Protein AF-A0A948BC69-F1 (afdb_monomer_lite)

pLDDT: mean 84.78, std 6.41, range [64.25, 92.94]

Secondary structure (DSSP, 8-state):
--HHHHHHHHHHHHHHHHHHHHHHHSBTTB-HHHHHHHHGGGHHHHHHHHHHHHHHHHHHHHHHHHHHHHT-

Radius of gyration: 15.46 Å; chains: 1; bounding box: 31×19×44 Å

Foldseek 3Di:
DQLVVLLVQLVVLLVQLQVLQCCLVPPPNDPLVVQCVVCPPCSVVVSCCSNVVSPVSNVVSVVSNVVSVVVD

Sequence (72 aa):
MNPAFFKILGGGLCFFGALVSIVFWIPGIVNRRKLKEILGPKYPMIFFIYGANGPFLLLLGLLLVYLAWTMN

Structure (mmCIF, N/CA/C/O backbone):
data_AF-A0A948BC69-F1
#
_entry.id   AF-A0A948BC69-F1
#
loop_
_atom_site.group_PDB
_atom_site.id
_atom_site.type_symbol
_atom_site.label_atom_id
_atom_site.label_alt_id
_atom_site.label_comp_id
_atom_site.label_asym_id
_atom_site.label_entity_id
_atom_site.label_seq_id
_atom_site.pdbx_PDB_ins_code
_atom_site.Cartn_x
_atom_site.Cartn_y
_atom_site.Cartn_z
_atom_site.occupancy
_atom_site.B_iso_or_equiv
_atom_site.auth_seq_id
_atom_site.auth_comp_id
_atom_site.auth_asym_id
_atom_site.auth_atom_id
_atom_site.pdbx_PDB_model_num
ATOM 1 N N . MET A 1 1 ? 17.615 9.702 -15.855 1.00 64.25 1 MET A N 1
ATOM 2 C CA . MET A 1 1 ? 17.335 8.651 -14.844 1.00 64.25 1 MET A CA 1
ATOM 3 C C . MET A 1 1 ? 17.054 7.348 -15.577 1.00 64.25 1 MET A C 1
ATOM 5 O O . MET A 1 1 ? 16.472 7.404 -16.651 1.00 64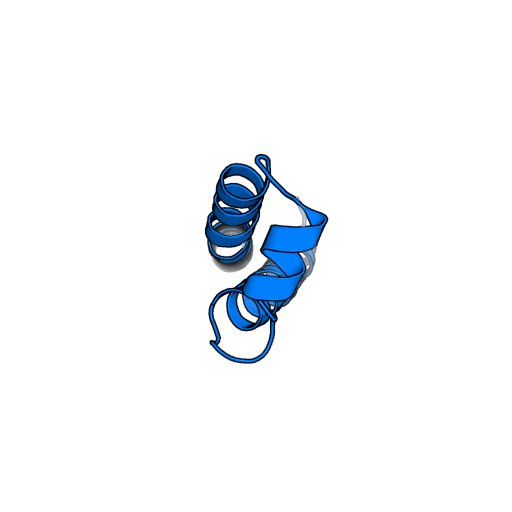.25 1 MET A O 1
ATOM 9 N N . ASN A 1 2 ? 17.512 6.206 -15.057 1.00 83.44 2 ASN A N 1
ATOM 10 C CA . ASN A 1 2 ? 17.410 4.916 -15.750 1.00 83.44 2 ASN A CA 1
ATOM 11 C C . ASN A 1 2 ? 15.948 4.403 -15.736 1.00 83.44 2 ASN A C 1
ATOM 13 O O . ASN A 1 2 ? 15.392 4.272 -14.645 1.00 83.44 2 ASN A O 1
ATOM 17 N N . PRO A 1 3 ? 15.321 4.076 -16.883 1.00 83.88 3 PRO A N 1
ATOM 18 C CA . PRO A 1 3 ? 13.958 3.531 -16.922 1.00 83.88 3 PRO A CA 1
ATOM 19 C C . PRO A 1 3 ? 13.806 2.237 -16.104 1.00 83.88 3 PRO A C 1
ATOM 21 O O . PRO A 1 3 ? 12.743 1.988 -15.539 1.00 83.88 3 PRO A O 1
ATOM 24 N N . ALA A 1 4 ? 14.872 1.445 -15.942 1.00 87.81 4 ALA A N 1
ATOM 25 C CA . ALA A 1 4 ? 14.863 0.265 -15.077 1.00 87.81 4 ALA A CA 1
ATOM 26 C C . ALA A 1 4 ? 14.621 0.608 -13.595 1.00 87.81 4 ALA A C 1
ATOM 28 O O . ALA A 1 4 ? 13.921 -0.128 -12.902 1.00 87.81 4 ALA A O 1
ATOM 29 N N . PHE A 1 5 ? 15.136 1.747 -13.115 1.00 89.56 5 PHE A N 1
ATOM 30 C CA . PHE A 1 5 ? 14.912 2.206 -11.741 1.00 89.56 5 PHE A CA 1
ATOM 31 C C . PHE A 1 5 ? 13.424 2.468 -11.478 1.00 89.56 5 PHE A C 1
ATOM 33 O O . PHE A 1 5 ? 12.882 2.002 -10.477 1.00 89.56 5 PHE A O 1
ATOM 40 N N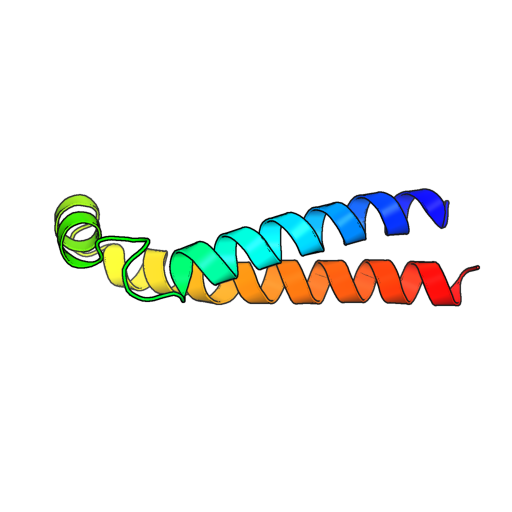 . PHE A 1 6 ? 12.741 3.143 -12.407 1.00 88.50 6 PHE A N 1
ATOM 41 C CA . PHE A 1 6 ? 11.309 3.424 -12.290 1.00 88.50 6 PHE A CA 1
ATOM 42 C C . PHE A 1 6 ? 10.447 2.157 -12.368 1.00 88.50 6 PHE A C 1
ATOM 44 O O . PHE A 1 6 ? 9.469 2.053 -11.631 1.00 88.50 6 PHE A O 1
ATOM 51 N N . LYS A 1 7 ? 10.833 1.165 -13.185 1.00 89.19 7 LYS A N 1
ATOM 52 C CA . LYS A 1 7 ? 10.146 -0.140 -13.248 1.00 89.19 7 LYS A CA 1
ATOM 53 C C . LYS A 1 7 ? 10.231 -0.890 -11.916 1.00 89.19 7 LYS A C 1
ATOM 55 O O . LYS A 1 7 ? 9.214 -1.376 -11.429 1.00 89.19 7 LYS A O 1
ATOM 60 N N . ILE A 1 8 ? 11.420 -0.956 -11.310 1.00 92.94 8 ILE A N 1
ATOM 61 C CA . ILE A 1 8 ? 11.635 -1.659 -10.034 1.00 92.94 8 ILE A CA 1
ATOM 62 C C . ILE A 1 8 ? 10.898 -0.945 -8.896 1.00 92.94 8 ILE A C 1
ATOM 64 O O . ILE A 1 8 ? 10.150 -1.577 -8.150 1.00 92.94 8 ILE A O 1
ATOM 68 N N . LEU A 1 9 ? 11.075 0.374 -8.781 1.00 92.50 9 LEU A N 1
ATOM 69 C CA . LEU A 1 9 ? 10.454 1.166 -7.723 1.00 92.50 9 LEU A CA 1
ATOM 70 C C . LEU A 1 9 ? 8.924 1.169 -7.850 1.00 92.50 9 LEU A C 1
ATOM 72 O O . LEU A 1 9 ? 8.223 0.887 -6.880 1.00 92.50 9 LEU A O 1
ATOM 76 N N . GLY A 1 10 ? 8.411 1.435 -9.054 1.00 90.62 10 GLY A N 1
ATOM 77 C CA . GLY A 1 10 ? 6.980 1.432 -9.343 1.00 90.62 10 GLY A CA 1
ATOM 78 C C . GLY A 1 10 ? 6.345 0.062 -9.112 1.00 90.62 10 GLY A C 1
ATOM 79 O O . GLY A 1 10 ? 5.310 -0.024 -8.456 1.00 90.62 10 GLY A O 1
ATOM 80 N N . GLY A 1 11 ? 7.004 -1.017 -9.548 1.00 91.69 11 GLY A N 1
ATOM 81 C CA . GLY A 1 11 ? 6.555 -2.388 -9.298 1.00 91.69 11 GLY A CA 1
ATOM 82 C C . GLY A 1 11 ? 6.480 -2.729 -7.807 1.00 91.69 11 GLY A C 1
ATOM 83 O O . GLY A 1 11 ? 5.473 -3.274 -7.352 1.00 91.69 11 GLY A O 1
ATOM 84 N N . GLY A 1 12 ? 7.495 -2.346 -7.024 1.00 91.25 12 GLY A N 1
ATOM 85 C CA . GLY A 1 12 ? 7.478 -2.512 -5.569 1.00 91.25 12 GLY A CA 1
ATOM 86 C C . GLY A 1 12 ? 6.319 -1.756 -4.913 1.00 91.25 12 GLY A C 1
ATOM 87 O O . GLY A 1 12 ? 5.573 -2.324 -4.117 1.00 91.25 12 GLY A O 1
ATOM 88 N N . LEU A 1 13 ? 6.113 -0.496 -5.297 1.00 90.88 13 LEU A N 1
ATOM 89 C CA . LEU A 1 13 ? 5.024 0.340 -4.783 1.00 90.88 13 LEU A CA 1
ATOM 90 C C . LEU A 1 13 ? 3.641 -0.204 -5.157 1.00 90.88 13 LEU A C 1
ATOM 92 O O . LEU A 1 13 ? 2.753 -0.222 -4.308 1.00 90.88 13 LEU A O 1
ATOM 96 N N . CYS A 1 14 ? 3.468 -0.727 -6.374 1.00 92.31 14 CYS A N 1
ATOM 97 C CA . CYS A 1 14 ? 2.251 -1.434 -6.768 1.00 92.31 14 CYS A CA 1
ATOM 98 C C . CYS A 1 14 ? 2.005 -2.667 -5.899 1.00 92.31 14 CYS A C 1
ATOM 100 O O . CYS A 1 14 ? 0.887 -2.858 -5.429 1.00 92.31 14 CYS A O 1
ATOM 102 N N . PHE A 1 15 ? 3.029 -3.490 -5.662 1.00 92.25 15 PHE A N 1
ATOM 103 C CA . PHE A 1 15 ? 2.890 -4.700 -4.856 1.00 92.25 15 PHE A CA 1
ATOM 104 C C . PHE A 1 15 ? 2.485 -4.376 -3.413 1.00 92.25 15 PHE A C 1
ATOM 106 O O . PHE A 1 15 ? 1.477 -4.885 -2.923 1.00 92.25 15 PHE A O 1
ATOM 113 N N . PHE A 1 16 ? 3.215 -3.477 -2.746 1.00 88.94 16 PHE A N 1
ATOM 114 C CA . PHE A 1 16 ? 2.894 -3.070 -1.377 1.00 88.94 16 PHE A CA 1
ATOM 115 C C . PHE A 1 16 ? 1.564 -2.316 -1.291 1.00 88.94 16 PHE A C 1
ATOM 117 O O . PHE A 1 16 ? 0.7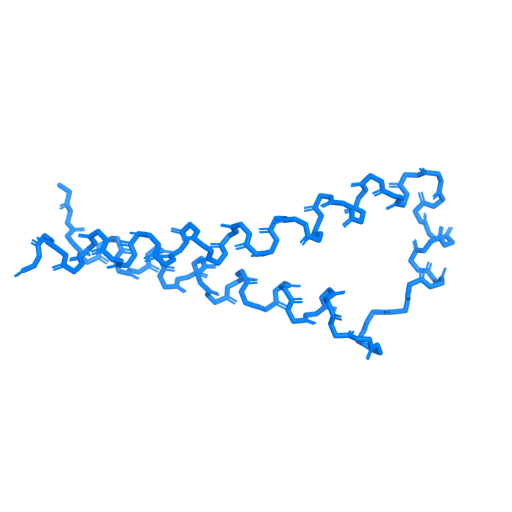75 -2.576 -0.385 1.00 88.94 16 PHE A O 1
ATOM 124 N N . GLY A 1 17 ? 1.277 -1.428 -2.245 1.00 88.19 17 GLY A N 1
ATOM 125 C CA . GLY A 1 17 ? 0.008 -0.707 -2.328 1.00 88.19 17 GLY A CA 1
ATOM 126 C C . GLY A 1 17 ? -1.185 -1.647 -2.497 1.00 88.19 17 GLY A C 1
ATOM 127 O O . GLY A 1 17 ? -2.183 -1.507 -1.787 1.00 88.19 17 GLY A O 1
ATOM 128 N N . ALA A 1 18 ? -1.068 -2.656 -3.365 1.00 87.94 18 ALA A N 1
ATOM 129 C CA . ALA A 1 18 ? -2.080 -3.696 -3.540 1.00 87.94 18 ALA A CA 1
ATOM 130 C C . ALA A 1 18 ? -2.261 -4.516 -2.261 1.00 87.94 18 ALA A C 1
ATOM 132 O O . ALA A 1 18 ? -3.386 -4.688 -1.802 1.00 87.94 18 ALA A O 1
ATOM 133 N N . LEU A 1 19 ? -1.165 -4.976 -1.656 1.00 89.12 19 LEU A N 1
ATOM 134 C CA . LEU A 1 19 ? -1.197 -5.813 -0.459 1.00 89.12 19 LEU A CA 1
ATOM 135 C C . LEU A 1 19 ? -1.845 -5.075 0.719 1.00 89.12 19 LEU A C 1
ATOM 137 O O . LEU A 1 19 ? -2.756 -5.608 1.349 1.00 89.12 19 LEU A O 1
ATOM 141 N N . VAL A 1 20 ? -1.452 -3.822 0.968 1.00 85.94 20 VAL A N 1
ATOM 142 C CA . VAL A 1 20 ? -2.069 -2.981 2.005 1.00 85.94 20 VAL A CA 1
ATOM 143 C C . VAL A 1 20 ? -3.537 -2.720 1.682 1.00 85.94 20 VAL A C 1
ATOM 145 O O . VAL A 1 20 ? -4.376 -2.845 2.570 1.00 85.94 20 VAL A O 1
ATOM 148 N N . SER A 1 21 ? -3.877 -2.422 0.425 1.00 85.88 21 SER A N 1
ATOM 149 C CA . SER A 1 21 ? -5.271 -2.193 0.025 1.00 85.88 21 SER A CA 1
ATOM 150 C C . SER A 1 21 ? -6.134 -3.428 0.273 1.00 85.88 21 SER A C 1
ATOM 152 O O . SER A 1 21 ? -7.176 -3.313 0.903 1.00 85.88 21 SER A O 1
ATOM 154 N N . ILE A 1 22 ? -5.676 -4.611 -0.140 1.00 85.31 22 ILE A N 1
ATOM 155 C CA . ILE A 1 22 ? -6.351 -5.901 0.062 1.00 85.31 22 ILE A CA 1
ATOM 156 C C . ILE A 1 22 ? -6.539 -6.175 1.555 1.00 85.31 22 ILE A C 1
ATOM 158 O O . ILE A 1 22 ? -7.662 -6.387 2.003 1.00 85.31 22 ILE A O 1
ATOM 162 N N . VAL A 1 23 ? -5.464 -6.122 2.345 1.00 83.38 23 VAL A N 1
ATOM 163 C CA . VAL A 1 23 ? -5.510 -6.408 3.788 1.00 83.38 23 VAL A CA 1
ATOM 164 C C . VAL A 1 23 ? -6.456 -5.456 4.520 1.00 83.38 23 VAL A C 1
ATOM 166 O O . VAL A 1 23 ? -7.156 -5.863 5.446 1.00 83.38 23 VAL A O 1
ATOM 169 N N . PHE A 1 24 ? -6.500 -4.189 4.107 1.00 79.12 24 PHE A N 1
ATOM 170 C CA . PHE A 1 24 ? -7.285 -3.166 4.787 1.00 79.12 24 PHE A CA 1
ATOM 171 C C . PHE A 1 24 ? -8.755 -3.125 4.341 1.00 79.12 24 PHE A C 1
ATOM 173 O O . PHE A 1 24 ? -9.657 -2.919 5.165 1.00 79.12 24 PHE A O 1
ATOM 180 N N . TRP A 1 25 ? -9.013 -3.329 3.047 1.00 77.06 25 TRP A N 1
ATOM 181 C CA . TRP A 1 25 ? -10.349 -3.237 2.459 1.00 77.06 25 TRP A CA 1
ATOM 182 C C . TRP A 1 25 ? -11.122 -4.550 2.487 1.00 77.06 25 TRP A C 1
ATOM 184 O O . TRP A 1 25 ? -12.344 -4.490 2.617 1.00 77.06 25 TRP A O 1
ATOM 194 N N . ILE A 1 26 ? -10.464 -5.713 2.418 1.00 81.81 26 ILE A N 1
ATOM 195 C CA . ILE A 1 26 ? -11.178 -6.990 2.469 1.00 81.81 26 ILE A CA 1
ATOM 196 C C . ILE A 1 26 ? -11.733 -7.208 3.885 1.00 81.81 26 ILE A C 1
ATOM 198 O O . ILE A 1 26 ? -10.966 -7.320 4.853 1.00 81.81 26 ILE A O 1
ATOM 202 N N . PRO A 1 27 ? -13.068 -7.288 4.038 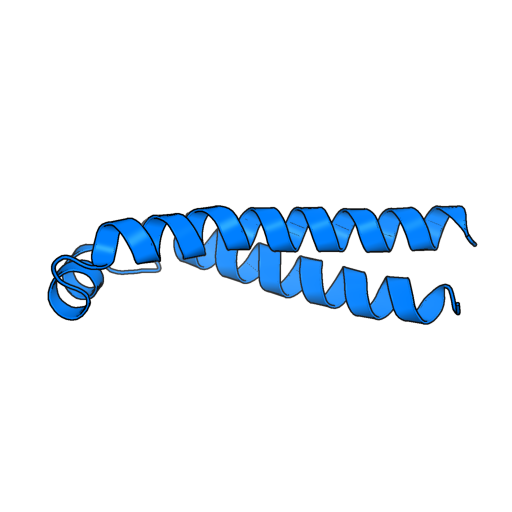1.00 68.56 27 PRO A N 1
ATOM 203 C CA . PRO A 1 27 ? -13.675 -7.587 5.323 1.00 68.56 27 PRO A CA 1
ATOM 204 C C . PRO A 1 27 ? -13.284 -9.008 5.751 1.00 68.56 27 PRO A C 1
ATOM 206 O O . PRO A 1 27 ? -13.446 -9.958 4.994 1.00 68.56 27 PRO A O 1
ATOM 209 N N . GLY A 1 28 ? -12.754 -9.152 6.968 1.00 71.56 28 GLY A N 1
ATOM 210 C CA . GLY A 1 28 ? -12.375 -10.449 7.546 1.00 71.56 28 GLY A CA 1
ATOM 211 C C . GLY A 1 28 ? -10.870 -10.681 7.707 1.00 71.56 28 GLY A C 1
ATOM 212 O O . GLY A 1 28 ? -10.495 -11.492 8.546 1.00 71.56 28 GLY A O 1
ATOM 213 N N . ILE A 1 29 ? -10.005 -9.934 7.005 1.00 79.06 29 ILE A N 1
ATOM 214 C CA . ILE A 1 29 ? -8.543 -10.040 7.195 1.00 79.06 29 ILE A CA 1
ATOM 215 C C . ILE A 1 29 ? -8.103 -9.303 8.465 1.00 79.06 29 ILE A C 1
ATOM 217 O O . ILE A 1 29 ? -7.339 -9.826 9.274 1.00 79.06 29 ILE A O 1
ATOM 221 N N . VAL A 1 30 ? -8.617 -8.089 8.676 1.00 75.56 30 VAL A N 1
ATOM 222 C CA . VAL A 1 30 ? -8.321 -7.282 9.865 1.00 75.56 30 VAL A CA 1
ATOM 223 C C . VAL A 1 30 ? -9.535 -7.240 10.786 1.00 75.56 30 VAL A C 1
ATOM 225 O O . VAL A 1 30 ? -10.614 -6.774 10.410 1.00 75.56 30 VAL A O 1
ATOM 228 N N . ASN A 1 31 ? -9.350 -7.668 12.038 1.00 82.25 31 ASN A N 1
ATOM 229 C CA . ASN A 1 31 ? -10.363 -7.515 13.077 1.00 82.25 31 ASN A CA 1
ATOM 230 C C . ASN A 1 31 ? -10.441 -6.046 13.522 1.00 82.25 31 ASN A C 1
ATOM 232 O O . ASN A 1 31 ? -9.756 -5.610 14.448 1.00 82.25 31 ASN A O 1
ATOM 236 N N . ARG A 1 32 ? -11.314 -5.286 12.855 1.00 78.12 32 ARG A N 1
ATOM 237 C CA . ARG A 1 32 ? -11.545 -3.854 13.102 1.00 78.12 32 ARG A CA 1
ATOM 238 C C . ARG A 1 32 ? -11.964 -3.553 14.540 1.00 78.12 32 ARG A C 1
ATOM 240 O O . ARG A 1 32 ? -11.613 -2.500 15.058 1.00 78.12 32 ARG A O 1
ATOM 247 N N . ARG A 1 33 ? -12.672 -4.476 15.200 1.00 82.12 33 ARG A N 1
ATOM 248 C CA . ARG A 1 33 ? -13.104 -4.320 16.597 1.00 82.12 33 ARG A CA 1
ATOM 249 C C . ARG A 1 33 ? -11.905 -4.345 17.542 1.00 82.12 33 ARG A C 1
ATOM 251 O O . ARG A 1 33 ? -11.712 -3.393 18.289 1.00 82.12 33 ARG A O 1
ATOM 258 N N . LYS A 1 34 ? -11.047 -5.361 17.413 1.00 83.94 34 LYS A N 1
ATOM 259 C CA . LYS A 1 34 ? -9.806 -5.477 18.196 1.00 83.94 34 LYS A CA 1
ATOM 260 C C . LYS A 1 34 ? -8.830 -4.336 17.883 1.00 83.94 34 LYS A C 1
ATOM 262 O O . LYS A 1 34 ? -8.193 -3.795 18.778 1.00 83.94 34 LYS A O 1
ATOM 267 N N . LEU A 1 35 ? -8.751 -3.916 16.619 1.00 80.88 35 LEU A N 1
ATOM 268 C CA . LEU A 1 35 ? -7.909 -2.793 16.203 1.00 80.88 35 LEU A CA 1
ATOM 269 C C . LEU A 1 35 ? -8.410 -1.454 16.779 1.00 80.88 35 LEU A C 1
ATOM 271 O O . LEU A 1 35 ? -7.604 -0.625 17.193 1.00 80.88 35 LEU A O 1
ATOM 275 N N . LYS A 1 36 ? -9.732 -1.256 16.868 1.00 82.81 36 LYS A N 1
ATOM 276 C CA . LYS A 1 36 ? -10.350 -0.093 17.525 1.00 82.81 36 LYS A CA 1
ATOM 277 C C . LYS A 1 36 ? -10.121 -0.091 19.034 1.00 82.81 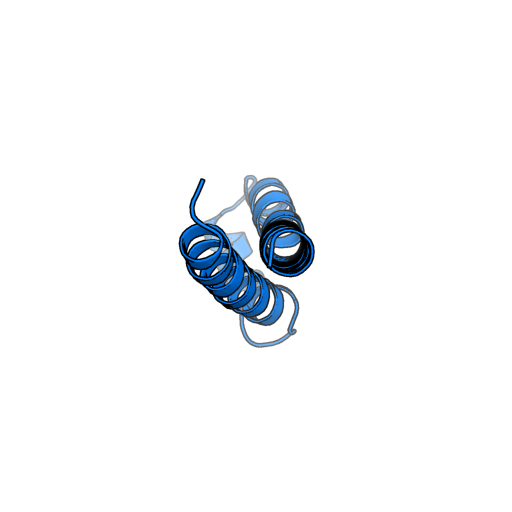36 LYS A C 1
ATOM 279 O O . LYS A 1 36 ? -9.874 0.972 19.588 1.00 82.81 36 LYS A O 1
ATOM 284 N N . GLU A 1 37 ? -10.157 -1.253 19.682 1.00 88.94 37 GLU A N 1
ATOM 285 C CA . GLU A 1 37 ? -9.830 -1.388 21.109 1.00 88.94 37 GLU A CA 1
ATOM 286 C C . GLU A 1 37 ? -8.362 -1.036 21.397 1.00 88.94 37 GLU A C 1
ATOM 288 O O . GLU A 1 37 ? -8.090 -0.323 22.356 1.00 88.94 37 GLU A O 1
ATOM 293 N N . ILE A 1 38 ? -7.425 -1.448 20.533 1.00 87.62 38 ILE A N 1
ATOM 294 C CA . ILE A 1 38 ? -5.991 -1.138 20.683 1.00 87.62 38 ILE A CA 1
ATOM 295 C C . ILE A 1 38 ? -5.692 0.340 20.391 1.00 87.62 38 ILE A C 1
ATOM 297 O O . ILE A 1 38 ? -4.925 0.979 21.107 1.00 87.62 38 ILE A O 1
ATOM 301 N N . LEU A 1 39 ? -6.265 0.893 19.317 1.00 84.00 39 LEU A N 1
ATOM 302 C CA . LEU A 1 39 ? -5.957 2.252 18.849 1.00 84.00 39 LEU A CA 1
ATOM 303 C C . LEU A 1 39 ? -6.804 3.340 19.528 1.00 84.00 39 LEU A C 1
ATOM 305 O O . LEU A 1 39 ? -6.473 4.528 19.440 1.00 84.00 39 LEU A O 1
ATOM 309 N N . GLY A 1 40 ? -7.902 2.958 20.183 1.00 88.19 40 GLY A N 1
ATOM 310 C CA . GLY A 1 40 ? -8.804 3.852 20.900 1.00 88.19 40 GLY A CA 1
ATOM 311 C C . GLY A 1 40 ? -9.265 5.045 20.042 1.00 88.19 40 GLY A C 1
ATOM 312 O O . GLY A 1 40 ? -9.693 4.856 18.899 1.00 88.19 40 GLY A O 1
ATOM 313 N N . PRO A 1 41 ? -9.172 6.293 20.538 1.00 89.31 41 PRO A N 1
ATOM 314 C CA . PRO A 1 41 ? -9.642 7.481 19.819 1.00 89.31 41 PRO A CA 1
ATOM 315 C C . PRO A 1 41 ? -8.815 7.823 18.569 1.00 89.31 41 PRO A C 1
ATOM 317 O O . PRO A 1 41 ? -9.285 8.574 17.718 1.00 89.31 41 PRO A O 1
ATOM 320 N N . LYS A 1 42 ? -7.606 7.261 18.412 1.00 85.88 42 LYS A N 1
ATOM 321 C CA . LYS A 1 42 ? -6.765 7.460 17.216 1.00 85.88 42 LYS A CA 1
ATOM 322 C C . LYS A 1 42 ? -7.164 6.548 16.054 1.00 85.88 42 LYS A C 1
ATOM 324 O O . LYS A 1 42 ? -6.715 6.763 14.928 1.00 85.88 42 LYS A O 1
ATOM 329 N N . TYR A 1 43 ? -8.018 5.555 16.311 1.00 82.31 43 TYR A N 1
ATOM 330 C CA . TYR A 1 43 ? -8.494 4.599 15.316 1.00 82.31 43 TYR A CA 1
ATOM 331 C C . TYR A 1 43 ? -9.007 5.241 14.015 1.00 82.31 43 TYR A C 1
ATOM 333 O O . TYR A 1 43 ? -8.512 4.845 12.966 1.00 82.31 43 TYR A O 1
ATOM 341 N N . PRO A 1 44 ? -9.931 6.227 14.012 1.00 82.75 44 PRO A N 1
ATOM 342 C CA . PRO A 1 44 ? -10.441 6.807 12.766 1.00 82.75 44 PRO A CA 1
ATOM 343 C C . PRO A 1 44 ? -9.357 7.502 11.933 1.00 82.75 44 PRO A C 1
ATOM 345 O O . PRO A 1 44 ? -9.353 7.363 10.713 1.00 82.75 44 PRO A O 1
ATOM 348 N N . MET A 1 45 ? -8.407 8.189 12.573 1.00 84.31 45 MET A N 1
ATOM 349 C CA . MET A 1 45 ? -7.309 8.858 11.871 1.00 84.31 45 MET A CA 1
ATOM 350 C C . MET A 1 45 ? -6.365 7.840 11.227 1.00 84.31 45 MET A C 1
ATOM 352 O O . MET A 1 45 ? -6.053 7.942 10.046 1.00 84.31 45 MET A O 1
ATOM 356 N N . ILE A 1 46 ? -5.954 6.818 11.982 1.00 79.50 46 ILE A N 1
ATOM 357 C CA . ILE A 1 46 ? -5.094 5.744 11.473 1.00 79.50 46 ILE A CA 1
ATOM 358 C C . ILE A 1 46 ? -5.827 4.969 10.376 1.00 79.50 46 ILE A C 1
ATOM 360 O O . ILE A 1 46 ? -5.257 4.688 9.329 1.00 79.50 46 ILE A O 1
ATOM 364 N N . PHE A 1 47 ? -7.113 4.690 10.565 1.00 80.19 47 PHE A N 1
ATOM 365 C CA . PHE A 1 47 ? -7.925 4.012 9.568 1.00 80.19 47 PHE A CA 1
ATOM 366 C C . PHE A 1 47 ? -8.019 4.801 8.260 1.00 80.19 47 PHE A C 1
ATOM 368 O O . PHE A 1 47 ? -7.887 4.219 7.188 1.00 80.19 47 PHE A O 1
ATOM 375 N N . PHE A 1 48 ? -8.183 6.120 8.340 1.00 79.31 48 PHE A N 1
ATOM 376 C CA . PHE A 1 48 ? -8.187 6.989 7.170 1.00 79.31 48 PHE A CA 1
ATOM 377 C C . PHE A 1 48 ? -6.822 7.017 6.474 1.00 79.31 48 PHE A C 1
ATOM 379 O O . PHE A 1 48 ? -6.751 6.840 5.264 1.00 79.31 48 PHE A O 1
ATOM 386 N N . ILE A 1 49 ? -5.735 7.158 7.239 1.00 77.19 49 ILE A N 1
ATOM 387 C CA . ILE A 1 49 ? -4.363 7.168 6.716 1.00 77.19 49 ILE A CA 1
ATOM 388 C C . ILE A 1 49 ? -4.061 5.851 5.994 1.00 77.19 49 ILE A C 1
ATOM 390 O O . ILE A 1 49 ? -3.693 5.869 4.829 1.00 77.19 49 ILE A O 1
ATOM 394 N N . TYR A 1 50 ? -4.256 4.698 6.634 1.00 71.25 50 TYR A N 1
ATOM 395 C CA . TYR A 1 50 ? -3.964 3.402 6.012 1.00 71.25 50 TYR A CA 1
ATOM 396 C C . TYR A 1 50 ? -4.941 3.057 4.879 1.00 71.25 50 TYR A C 1
ATOM 398 O O . TYR A 1 50 ? -4.523 2.519 3.853 1.00 71.25 50 TYR A O 1
ATOM 406 N N . GLY A 1 51 ? -6.219 3.412 5.031 1.00 72.25 51 GLY A N 1
ATOM 407 C CA . GLY A 1 51 ? -7.250 3.190 4.021 1.00 72.25 51 GLY A CA 1
ATOM 408 C C . GLY A 1 51 ? -7.058 4.028 2.757 1.00 72.25 51 GLY A C 1
ATOM 409 O O . GLY A 1 51 ? -7.333 3.524 1.670 1.00 72.25 51 GLY A O 1
ATOM 410 N N . ALA A 1 52 ? -6.558 5.261 2.886 1.00 76.31 52 ALA A N 1
ATOM 411 C CA . ALA A 1 52 ? -6.236 6.137 1.762 1.00 76.31 52 ALA A CA 1
ATOM 412 C C . ALA A 1 52 ? -4.851 5.833 1.173 1.00 76.31 52 ALA A C 1
ATOM 414 O O . ALA A 1 52 ? -4.699 5.801 -0.046 1.00 76.31 52 ALA A O 1
ATOM 415 N N . ASN A 1 53 ? -3.851 5.551 2.014 1.00 80.56 53 ASN A N 1
ATOM 416 C CA . ASN A 1 53 ? -2.469 5.373 1.569 1.00 80.56 53 ASN A CA 1
ATOM 417 C C . ASN A 1 53 ? -2.240 4.085 0.780 1.00 80.56 53 ASN A C 1
ATOM 419 O O . ASN A 1 53 ? -1.411 4.100 -0.120 1.00 80.56 53 ASN A O 1
ATOM 423 N N . GLY A 1 54 ? -2.941 2.984 1.072 1.00 82.12 54 GLY A N 1
ATOM 424 C CA . GLY A 1 54 ? -2.821 1.749 0.281 1.00 82.12 54 GLY A CA 1
ATOM 425 C C . GLY A 1 54 ? -3.142 1.974 -1.207 1.00 82.12 54 GLY A C 1
ATOM 426 O O . GLY A 1 54 ? -2.274 1.758 -2.058 1.00 82.12 54 GLY A O 1
ATOM 427 N N . PRO A 1 55 ? -4.344 2.483 -1.531 1.00 85.94 55 PRO A N 1
ATOM 428 C CA . PRO A 1 55 ? -4.713 2.856 -2.894 1.00 85.94 55 PRO A CA 1
ATOM 429 C C . PRO A 1 55 ? -3.792 3.928 -3.482 1.00 85.94 55 PRO A C 1
ATOM 431 O O . PRO A 1 55 ? -3.437 3.855 -4.655 1.00 85.94 55 PRO A O 1
ATOM 434 N N . PHE A 1 56 ? -3.359 4.899 -2.674 1.00 87.81 56 PHE A N 1
ATOM 435 C CA . PHE A 1 56 ? -2.463 5.960 -3.136 1.00 87.81 56 PHE A CA 1
ATOM 436 C C . PHE A 1 56 ? -1.073 5.430 -3.519 1.00 87.81 56 PHE A C 1
ATOM 438 O O . PHE A 1 56 ? -0.531 5.818 -4.549 1.00 87.81 56 PHE A O 1
ATOM 445 N N . LEU A 1 57 ? -0.519 4.496 -2.739 1.00 87.44 57 LEU A N 1
ATOM 446 C CA . LEU A 1 57 ? 0.732 3.791 -3.039 1.00 87.44 57 LEU A CA 1
ATOM 447 C C . LEU A 1 57 ? 0.616 2.976 -4.327 1.00 87.44 57 LEU A C 1
ATOM 449 O O . LEU A 1 57 ? 1.537 2.989 -5.140 1.00 87.44 57 LEU A O 1
ATOM 453 N N . LEU A 1 58 ? -0.524 2.310 -4.534 1.00 89.38 58 LEU A N 1
ATOM 454 C CA . LEU A 1 58 ? -0.797 1.574 -5.764 1.00 89.38 58 LEU A CA 1
ATOM 455 C C . LEU A 1 58 ? -0.840 2.514 -6.977 1.00 89.38 58 LEU A C 1
ATOM 457 O O . LEU A 1 58 ? -0.178 2.245 -7.977 1.00 89.38 58 LEU A O 1
ATOM 461 N N . LEU A 1 59 ? -1.576 3.625 -6.880 1.00 90.38 59 LEU A N 1
ATOM 462 C CA . LEU A 1 59 ? -1.671 4.636 -7.937 1.00 90.38 59 LEU A CA 1
ATOM 463 C C . LEU A 1 59 ? -0.310 5.258 -8.252 1.00 90.38 59 LEU A C 1
ATOM 465 O O . LEU A 1 59 ? 0.047 5.411 -9.417 1.00 90.38 59 LEU A O 1
ATOM 469 N N . LEU A 1 60 ? 0.471 5.574 -7.221 1.00 90.69 60 LEU A N 1
ATOM 470 C CA . LEU A 1 60 ? 1.804 6.139 -7.375 1.00 90.69 60 LEU A CA 1
ATOM 471 C C . LEU A 1 60 ? 2.774 5.123 -8.001 1.00 90.69 60 LEU A C 1
ATOM 473 O O . LEU A 1 60 ? 3.555 5.483 -8.878 1.00 90.69 60 LEU A O 1
ATOM 477 N N . GLY A 1 61 ? 2.682 3.845 -7.625 1.00 90.12 61 GLY A N 1
ATOM 478 C CA . GLY A 1 61 ? 3.415 2.765 -8.283 1.00 90.12 61 GLY A CA 1
ATOM 479 C C . GLY A 1 61 ? 3.049 2.624 -9.763 1.00 90.12 61 GLY A C 1
ATOM 480 O O . GLY A 1 61 ? 3.940 2.584 -10.611 1.00 90.12 61 GLY A O 1
ATOM 481 N N . LEU A 1 62 ? 1.750 2.633 -10.089 1.00 92.19 62 LEU A N 1
ATOM 482 C CA . LEU A 1 62 ? 1.254 2.533 -11.466 1.00 92.19 62 LEU A CA 1
ATOM 483 C C . LEU A 1 62 ? 1.722 3.717 -12.312 1.00 92.19 62 LEU A C 1
ATOM 485 O O . LEU A 1 62 ? 2.137 3.529 -13.453 1.00 92.19 62 LEU A O 1
ATOM 489 N N . LEU A 1 63 ? 1.712 4.921 -11.738 1.00 92.88 63 LEU A N 1
ATOM 490 C CA . LEU A 1 63 ? 2.212 6.126 -12.389 1.00 92.88 63 LEU A CA 1
ATOM 491 C C . LEU A 1 63 ? 3.707 6.013 -12.712 1.00 92.88 63 LEU A C 1
ATOM 493 O O . LEU A 1 63 ? 4.122 6.366 -13.813 1.00 92.88 63 LEU A O 1
ATOM 497 N N . LEU A 1 64 ? 4.517 5.495 -11.784 1.00 91.44 64 LEU A N 1
ATOM 498 C CA . LEU A 1 64 ? 5.952 5.296 -12.007 1.00 91.44 64 LEU A CA 1
ATOM 499 C C . LEU A 1 64 ? 6.227 4.230 -13.072 1.00 91.44 64 LEU A C 1
ATOM 501 O O . LEU A 1 64 ? 7.114 4.421 -13.902 1.00 91.44 64 LEU A O 1
ATOM 505 N N . VAL A 1 65 ? 5.457 3.137 -13.089 1.00 90.94 65 VAL A N 1
ATOM 506 C CA . VAL A 1 65 ? 5.551 2.110 -14.140 1.00 90.94 65 VAL A CA 1
ATOM 507 C C . VAL A 1 65 ? 5.152 2.685 -15.501 1.00 90.94 65 VAL A C 1
ATOM 509 O O . VAL A 1 65 ? 5.855 2.457 -16.485 1.00 90.94 65 VAL A O 1
ATOM 512 N N . TYR A 1 66 ? 4.073 3.468 -15.560 1.00 91.62 66 TYR A N 1
ATOM 513 C CA . TYR A 1 66 ? 3.631 4.146 -16.778 1.00 91.62 66 TYR A CA 1
ATOM 514 C C . TYR A 1 66 ? 4.686 5.131 -17.293 1.00 91.62 66 TYR A C 1
ATOM 516 O O . TYR A 1 66 ? 5.039 5.107 -18.469 1.00 91.62 66 TYR A O 1
ATOM 524 N N . LEU A 1 67 ? 5.268 5.943 -16.407 1.00 90.50 67 LEU A N 1
ATOM 525 C CA . LEU A 1 67 ? 6.353 6.849 -16.772 1.00 90.50 67 LEU A CA 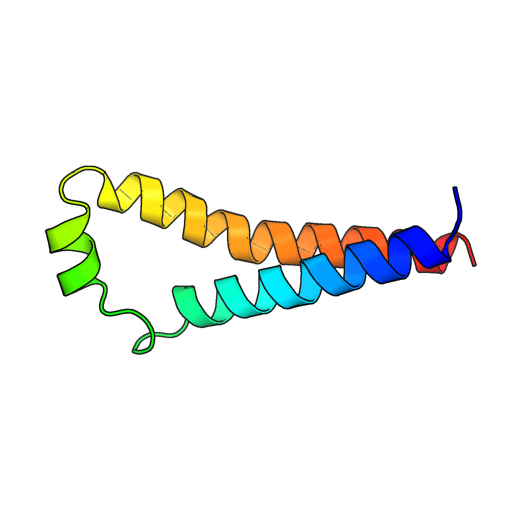1
ATOM 526 C C . LEU A 1 67 ? 7.551 6.068 -17.333 1.00 90.50 67 LEU A C 1
ATOM 528 O O . LEU A 1 67 ? 8.071 6.411 -18.392 1.00 90.50 67 LEU A O 1
ATOM 532 N N . ALA A 1 68 ? 7.941 4.970 -16.683 1.00 89.81 68 ALA A N 1
ATOM 533 C CA . ALA A 1 68 ? 9.027 4.115 -17.154 1.00 89.81 68 ALA A CA 1
ATOM 534 C C . ALA A 1 68 ? 8.764 3.501 -18.537 1.00 89.81 68 ALA A C 1
ATOM 536 O O . ALA A 1 68 ? 9.710 3.277 -19.289 1.00 89.81 68 ALA A O 1
ATOM 537 N N . TRP A 1 69 ? 7.499 3.212 -18.855 1.00 87.88 69 TRP A N 1
ATOM 538 C CA . TRP A 1 69 ? 7.074 2.743 -20.171 1.00 87.88 69 TRP A CA 1
ATOM 539 C C . TRP A 1 69 ? 7.240 3.831 -21.233 1.00 87.88 69 TRP A C 1
ATOM 541 O O . TRP A 1 69 ? 7.793 3.561 -22.288 1.00 87.88 69 TRP A O 1
ATOM 551 N N . THR A 1 70 ? 6.827 5.069 -20.944 1.00 89.94 70 THR A N 1
ATOM 552 C CA . THR A 1 70 ? 6.941 6.191 -21.900 1.00 89.94 70 THR A CA 1
ATOM 553 C C . THR A 1 70 ? 8.380 6.618 -22.206 1.00 89.94 70 THR A C 1
ATOM 555 O O . THR A 1 70 ? 8.619 7.290 -23.204 1.00 89.94 70 THR A O 1
ATOM 558 N N . MET A 1 71 ? 9.334 6.260 -21.343 1.00 82.12 71 MET A N 1
ATOM 559 C CA . MET A 1 71 ? 10.761 6.574 -21.498 1.00 82.12 71 MET A CA 1
ATOM 560 C C . MET A 1 71 ? 11.558 5.456 -22.190 1.00 82.12 71 MET A C 1
ATOM 562 O O . MET A 1 71 ? 12.773 5.591 -22.348 1.00 82.12 71 MET A O 1
ATOM 566 N N . ASN A 1 72 ? 10.905 4.337 -22.504 1.00 72.75 72 ASN A N 1
ATOM 567 C CA . ASN A 1 72 ? 11.488 3.152 -23.126 1.00 72.75 72 ASN A CA 1
ATOM 568 C C . ASN A 1 72 ? 11.176 3.118 -24.622 1.00 72.75 72 ASN A C 1
ATOM 570 O O . ASN A 1 72 ? 11.957 2.448 -25.329 1.00 72.75 72 ASN A O 1
#